Protein AF-A0A0N0BHP2-F1 (afdb_monomer)

Structure (mmCIF, N/CA/C/O backbone):
data_AF-A0A0N0BHP2-F1
#
_entry.id   AF-A0A0N0BHP2-F1
#
loop_
_atom_site.group_PDB
_atom_site.id
_atom_site.type_symbol
_atom_site.label_atom_id
_atom_site.label_alt_id
_atom_site.label_comp_id
_atom_site.label_asym_id
_atom_site.label_entity_id
_atom_site.label_seq_id
_atom_site.pdbx_PDB_ins_code
_atom_site.Cartn_x
_atom_site.Cartn_y
_atom_site.Cartn_z
_atom_site.occupancy
_atom_site.B_iso_or_equiv
_atom_site.auth_seq_id
_atom_site.auth_comp_id
_atom_site.auth_asym_id
_atom_site.auth_atom_id
_atom_site.pdbx_PDB_model_num
ATOM 1 N N . MET A 1 1 ? -39.324 -0.320 45.277 1.00 46.53 1 MET A N 1
ATOM 2 C CA . MET A 1 1 ? -38.983 0.084 43.898 1.00 46.53 1 MET A CA 1
ATOM 3 C C . MET A 1 1 ? -37.977 -0.920 43.373 1.00 46.53 1 MET A C 1
ATOM 5 O O . MET A 1 1 ? -36.853 -0.918 43.849 1.00 46.53 1 MET A O 1
ATOM 9 N N . SER A 1 2 ? -38.407 -1.841 42.512 1.00 38.22 2 SER A N 1
ATOM 10 C CA . SER A 1 2 ? -37.556 -2.924 42.004 1.00 38.22 2 SER A CA 1
ATOM 11 C C . SER A 1 2 ? -37.017 -2.527 40.635 1.00 38.22 2 SER A C 1
ATOM 13 O O . SER A 1 2 ? -37.785 -2.382 39.688 1.00 38.22 2 SER A O 1
ATOM 15 N N . THR A 1 3 ? -35.711 -2.295 40.538 1.00 45.88 3 THR A N 1
ATOM 16 C CA . THR A 1 3 ? -35.029 -1.996 39.276 1.00 45.88 3 THR A CA 1
ATOM 17 C C . THR A 1 3 ? -34.785 -3.290 38.509 1.00 45.88 3 THR A C 1
ATOM 19 O O . THR A 1 3 ? -34.038 -4.155 38.959 1.00 45.88 3 THR A O 1
ATOM 22 N N . SER A 1 4 ? -35.441 -3.415 37.357 1.00 55.28 4 SER A N 1
ATOM 23 C CA . SER A 1 4 ? -35.244 -4.500 36.395 1.00 55.28 4 SER A CA 1
ATOM 24 C C . SER A 1 4 ? -33.872 -4.357 35.730 1.00 55.28 4 SER A C 1
ATOM 26 O O . SER A 1 4 ? -33.607 -3.332 35.103 1.00 55.28 4 SER A O 1
ATOM 28 N N . LEU A 1 5 ? -33.005 -5.368 35.848 1.00 60.69 5 LEU A N 1
ATOM 29 C CA . LEU A 1 5 ? -31.793 -5.464 35.030 1.00 60.69 5 LEU A CA 1
ATOM 30 C C . LEU A 1 5 ? -32.212 -5.803 33.596 1.00 60.69 5 LEU A C 1
ATOM 32 O O . LEU A 1 5 ? -32.784 -6.862 33.352 1.00 60.69 5 LEU A O 1
ATOM 36 N N . ALA A 1 6 ? -31.928 -4.909 32.653 1.00 62.94 6 ALA A N 1
ATOM 37 C CA . ALA A 1 6 ? -31.970 -5.238 31.239 1.00 62.94 6 ALA A CA 1
ATOM 38 C C . ALA A 1 6 ? -30.771 -6.147 30.924 1.00 62.94 6 ALA A C 1
ATOM 40 O O . ALA A 1 6 ? -29.621 -5.710 30.949 1.00 62.94 6 ALA A O 1
ATOM 41 N N . THR A 1 7 ? -31.032 -7.425 30.671 1.00 54.75 7 THR A N 1
ATOM 42 C CA . THR A 1 7 ? -30.068 -8.353 30.080 1.00 54.75 7 THR A CA 1
ATOM 43 C C . THR A 1 7 ? -29.845 -7.940 28.627 1.00 54.75 7 THR A C 1
ATOM 45 O O . THR A 1 7 ? -30.691 -8.187 27.772 1.00 54.75 7 THR A O 1
ATOM 48 N N . SER A 1 8 ? -28.721 -7.283 28.338 1.00 65.94 8 SER A N 1
ATOM 49 C CA . SER A 1 8 ? -28.250 -7.115 26.962 1.00 65.94 8 SER A CA 1
ATOM 50 C C . SER A 1 8 ? -27.896 -8.496 26.412 1.00 65.94 8 SER A C 1
ATOM 52 O O . SER A 1 8 ? -26.842 -9.039 26.737 1.00 65.94 8 SER A O 1
ATOM 54 N N . GLU A 1 9 ? -28.790 -9.097 25.627 1.00 60.50 9 GLU A N 1
ATOM 55 C CA . GLU A 1 9 ? -28.478 -10.316 24.884 1.00 60.50 9 GLU A CA 1
ATOM 56 C C . GLU A 1 9 ? -27.410 -10.002 23.832 1.00 60.50 9 GLU A C 1
ATOM 58 O O . GLU A 1 9 ? -27.657 -9.354 22.814 1.00 60.50 9 GLU A O 1
ATOM 63 N N . THR A 1 10 ? -26.185 -10.444 24.102 1.00 66.50 10 THR A N 1
ATOM 64 C CA . THR A 1 10 ? -25.073 -10.384 23.157 1.00 66.50 10 THR A CA 1
ATOM 65 C C . THR A 1 10 ? -25.355 -11.375 22.030 1.00 66.50 10 THR A C 1
ATOM 67 O O . THR A 1 10 ? -25.177 -12.581 22.201 1.00 66.50 10 THR A O 1
ATOM 70 N N . LEU A 1 11 ? -25.812 -10.883 20.874 1.00 71.38 11 LEU A N 1
ATOM 71 C CA . LEU A 1 11 ? -25.945 -11.711 19.675 1.00 71.38 11 LEU A CA 1
ATOM 72 C C . LEU A 1 11 ? -24.597 -12.390 19.368 1.00 71.38 11 LEU A C 1
ATOM 74 O O . LEU A 1 11 ? -23.550 -11.746 19.507 1.00 71.38 11 LEU A O 1
ATOM 78 N N . PRO A 1 12 ? -24.590 -13.670 18.952 1.00 71.75 12 PRO A N 1
ATOM 79 C CA . PRO A 1 12 ? -23.358 -14.367 18.617 1.00 71.75 12 PRO A CA 1
ATOM 80 C C . PRO A 1 12 ? -22.611 -13.591 1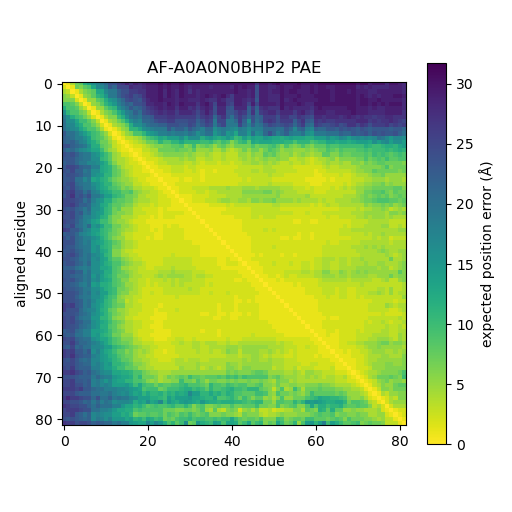7.528 1.00 71.75 12 PRO A C 1
ATOM 82 O O . PRO A 1 12 ? -23.085 -13.443 16.402 1.00 71.75 12 PRO A O 1
ATOM 85 N N . SER A 1 13 ? -21.437 -13.066 17.887 1.00 78.81 13 SER A N 1
ATOM 86 C CA . SER A 1 13 ? -20.568 -12.335 16.970 1.00 78.81 13 SER A CA 1
ATOM 87 C C . SER A 1 13 ? -20.062 -13.297 15.896 1.00 78.81 13 SER A C 1
ATOM 89 O O . SER A 1 13 ? -19.228 -14.166 16.160 1.00 78.81 13 SER A O 1
ATOM 91 N N . ILE A 1 14 ? -20.591 -13.164 14.679 1.00 83.69 14 ILE A N 1
ATOM 92 C CA . ILE A 1 14 ? -20.068 -13.870 13.510 1.00 83.69 14 ILE A CA 1
ATOM 93 C C . ILE A 1 14 ? -18.658 -13.337 13.255 1.00 83.69 14 ILE A C 1
ATOM 95 O O . ILE A 1 14 ? -18.471 -12.164 12.932 1.00 83.69 14 ILE A O 1
ATOM 99 N N . ARG A 1 15 ? -17.652 -14.202 13.408 1.00 82.31 15 ARG A N 1
ATOM 100 C CA . ARG A 1 15 ? -16.266 -13.861 13.077 1.00 82.31 15 ARG A CA 1
ATOM 101 C C . ARG A 1 15 ? -16.059 -14.017 11.581 1.00 82.31 15 ARG A C 1
ATOM 103 O O . ARG A 1 15 ? -15.978 -15.132 11.073 1.00 82.31 15 ARG A O 1
ATOM 110 N N . LEU A 1 16 ? -15.995 -12.886 10.890 1.00 86.00 16 LEU A N 1
ATOM 111 C CA . LEU A 1 16 ? -15.655 -12.844 9.475 1.00 86.00 16 LEU A CA 1
ATOM 112 C C . LEU A 1 16 ? -14.142 -13.041 9.285 1.00 86.00 16 LEU A C 1
ATOM 114 O O . LEU A 1 16 ? -13.360 -12.650 10.158 1.00 86.00 16 LEU A O 1
ATOM 118 N N . PRO A 1 17 ? -13.710 -13.631 8.157 1.00 86.81 17 PRO A N 1
ATOM 119 C CA . PRO A 1 17 ? -12.304 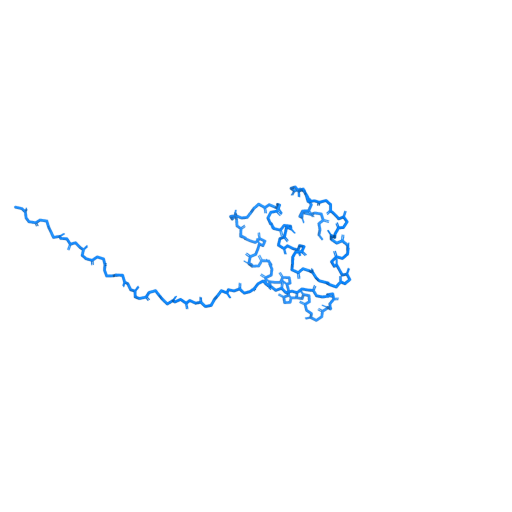-13.644 7.782 1.00 86.81 17 PRO A CA 1
ATOM 120 C C . PRO A 1 17 ? -11.746 -12.221 7.701 1.00 86.81 17 PRO A C 1
ATOM 122 O O . PRO A 1 17 ? -12.437 -11.296 7.273 1.00 86.81 17 PRO A O 1
ATOM 125 N N . ALA A 1 18 ? -10.480 -12.055 8.079 1.00 88.00 18 ALA A N 1
ATOM 126 C CA . ALA A 1 18 ? -9.786 -10.792 7.877 1.00 88.00 18 ALA A CA 1
ATOM 127 C C . ALA A 1 18 ? -9.665 -10.502 6.374 1.00 88.00 18 ALA A C 1
ATOM 129 O O . ALA A 1 18 ? -9.299 -11.380 5.590 1.00 88.00 18 ALA A O 1
ATOM 130 N N . ILE A 1 19 ? -9.954 -9.263 5.981 1.00 89.56 19 ILE A N 1
ATOM 131 C CA . ILE A 1 19 ? -9.746 -8.817 4.605 1.00 89.56 19 ILE A CA 1
ATOM 132 C C . ILE A 1 19 ? -8.238 -8.695 4.378 1.00 89.56 19 ILE A C 1
ATOM 134 O O . ILE A 1 19 ? -7.544 -7.998 5.118 1.00 89.56 19 ILE A O 1
ATOM 138 N N . ALA A 1 20 ? -7.729 -9.387 3.361 1.00 90.25 20 ALA A N 1
ATOM 139 C CA . ALA A 1 20 ? -6.333 -9.277 2.966 1.00 90.25 20 ALA A CA 1
ATOM 140 C C . ALA A 1 20 ? -6.105 -8.004 2.143 1.00 90.25 20 ALA A C 1
ATOM 142 O O . ALA A 1 20 ? -6.920 -7.641 1.295 1.00 90.25 20 ALA A O 1
ATOM 143 N N . LEU A 1 21 ? -4.962 -7.355 2.361 1.00 92.50 21 LEU A N 1
ATOM 144 C CA . LEU A 1 21 ? -4.527 -6.247 1.519 1.00 92.50 21 LEU A CA 1
ATOM 145 C C . LEU A 1 21 ? -4.245 -6.734 0.089 1.00 92.50 21 LEU A C 1
ATOM 147 O O . LEU A 1 21 ? -3.580 -7.764 -0.075 1.00 92.50 21 LEU A O 1
ATOM 151 N N . PRO A 1 22 ? -4.707 -6.005 -0.945 1.00 93.75 22 PRO A N 1
ATOM 152 C CA . PRO A 1 22 ? -4.415 -6.354 -2.327 1.00 93.75 22 PRO A CA 1
ATOM 153 C C . PRO A 1 22 ? -2.913 -6.205 -2.591 1.00 93.75 22 PRO A C 1
ATOM 155 O O . PRO A 1 22 ? -2.241 -5.386 -1.966 1.00 93.75 22 PRO A O 1
ATOM 158 N N . GLN A 1 23 ? -2.386 -6.976 -3.539 1.00 95.56 23 GLN A N 1
ATOM 159 C CA . GLN A 1 23 ? -0.999 -6.852 -3.982 1.00 95.56 23 GLN A CA 1
ATOM 160 C C . GLN A 1 23 ? -0.943 -6.371 -5.425 1.00 95.56 23 GLN A C 1
ATOM 162 O O . GLN A 1 23 ? -1.784 -6.754 -6.236 1.00 95.56 23 GLN A O 1
ATOM 167 N N . PHE A 1 24 ? 0.062 -5.559 -5.741 1.00 96.31 24 PHE A N 1
ATOM 168 C CA . PHE A 1 24 ? 0.297 -5.070 -7.096 1.00 96.31 24 PHE A CA 1
ATOM 169 C C . PHE A 1 24 ? 1.688 -5.451 -7.573 1.00 96.31 24 PHE A C 1
ATOM 171 O O . PHE A 1 24 ? 2.678 -5.023 -6.979 1.00 96.31 24 PHE A O 1
ATOM 178 N N . HIS A 1 25 ? 1.770 -6.220 -8.657 1.00 95.62 25 HIS A N 1
ATOM 179 C CA . HIS A 1 25 ? 3.048 -6.680 -9.209 1.00 95.62 25 HIS A CA 1
ATOM 180 C C . HIS A 1 25 ? 3.495 -5.888 -10.446 1.00 95.62 25 HIS A C 1
ATOM 182 O O . HIS A 1 25 ? 4.566 -6.157 -10.989 1.00 95.62 25 HIS A O 1
ATOM 188 N N . GLY A 1 26 ? 2.707 -4.897 -10.881 1.00 92.69 26 GLY A N 1
ATOM 189 C CA . GLY A 1 26 ? 3.013 -4.051 -12.041 1.00 92.69 26 GLY A CA 1
ATOM 190 C C . GLY A 1 26 ? 2.220 -4.372 -13.306 1.00 92.69 26 GLY A C 1
ATOM 191 O O . GLY A 1 26 ? 2.454 -3.745 -14.335 1.00 92.69 26 GLY A O 1
ATOM 192 N N . SER A 1 27 ? 1.284 -5.324 -13.259 1.00 94.19 27 SER A N 1
ATOM 193 C CA . SER A 1 27 ? 0.432 -5.655 -14.406 1.00 94.19 27 SER A CA 1
ATOM 194 C C . SER A 1 27 ? -0.741 -4.682 -14.539 1.00 94.19 27 SER A C 1
ATOM 196 O O . SER A 1 27 ? -1.475 -4.448 -13.581 1.00 94.19 27 SER A O 1
ATOM 198 N N . LEU A 1 28 ? -0.994 -4.179 -15.751 1.00 90.25 28 LEU A N 1
ATOM 199 C CA . LEU A 1 28 ? -2.155 -3.320 -16.027 1.00 90.25 28 LEU A CA 1
ATOM 200 C C . LEU A 1 28 ? -3.494 -4.007 -15.721 1.00 90.25 28 LEU A C 1
ATOM 202 O O . LEU A 1 28 ? -4.438 -3.340 -15.310 1.00 90.25 28 LEU A O 1
ATOM 206 N N . GLY A 1 29 ? -3.570 -5.333 -15.876 1.00 93.25 29 GLY A N 1
ATOM 207 C CA . GLY A 1 29 ? -4.775 -6.097 -15.540 1.00 93.25 29 GLY A CA 1
ATOM 208 C C . GLY A 1 29 ? -5.081 -6.114 -14.039 1.00 93.25 29 GLY A C 1
ATOM 209 O O . GLY A 1 29 ? -6.241 -6.204 -13.652 1.00 93.25 29 GLY A O 1
ATOM 210 N N . GLU A 1 30 ? -4.058 -5.976 -13.192 1.00 92.75 30 GLU A N 1
ATOM 211 C CA . GLU A 1 30 ? -4.202 -5.923 -11.731 1.00 92.75 30 GLU A CA 1
ATOM 212 C C . GLU A 1 30 ? -4.479 -4.504 -11.228 1.00 92.75 30 GLU A C 1
ATOM 214 O O . GLU A 1 30 ? -5.027 -4.334 -10.139 1.00 92.75 30 GLU A O 1
ATOM 219 N N . TRP A 1 31 ? -4.101 -3.485 -12.007 1.00 94.06 31 TRP A N 1
ATOM 220 C CA . TRP A 1 31 ? -4.071 -2.096 -11.556 1.00 94.06 31 TRP A CA 1
ATOM 221 C C . TRP A 1 31 ? -5.427 -1.598 -11.058 1.00 94.06 31 TRP A C 1
ATOM 223 O O . TRP A 1 31 ? -5.507 -1.049 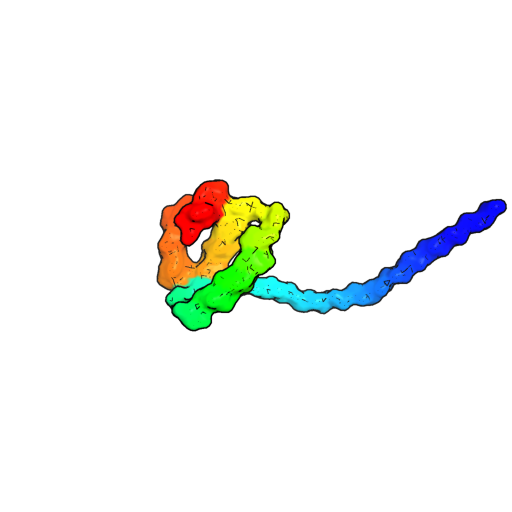-9.962 1.00 94.06 31 TRP A O 1
ATOM 233 N N . PHE A 1 32 ? -6.497 -1.813 -11.828 1.00 94.25 32 PHE A N 1
ATOM 234 C CA . PHE A 1 32 ? -7.828 -1.331 -11.453 1.00 94.25 32 PHE A CA 1
ATOM 235 C C . PHE A 1 32 ? -8.315 -1.966 -10.150 1.00 94.25 32 PHE A C 1
ATOM 237 O O . PHE A 1 32 ? -8.727 -1.257 -9.236 1.00 94.25 32 PHE A O 1
ATOM 244 N N . TYR A 1 33 ? -8.187 -3.291 -10.032 1.00 94.62 33 TYR A N 1
ATOM 245 C CA . TYR A 1 33 ? -8.574 -4.012 -8.823 1.00 94.62 33 TYR A CA 1
ATOM 246 C C . TYR A 1 33 ? -7.753 -3.572 -7.607 1.00 94.62 33 TYR A C 1
ATOM 248 O O . TYR A 1 33 ? -8.316 -3.313 -6.541 1.00 94.62 33 TYR A O 1
ATOM 256 N N . PHE A 1 34 ? -6.431 -3.472 -7.766 1.00 96.56 34 PHE A N 1
ATOM 257 C CA . PHE A 1 34 ? -5.539 -3.024 -6.706 1.00 96.56 34 PHE A CA 1
ATOM 258 C C . PHE A 1 34 ? -5.901 -1.617 -6.240 1.00 96.56 34 PHE A C 1
ATOM 260 O O . PHE A 1 34 ? -6.105 -1.419 -5.045 1.00 96.56 34 PHE A O 1
ATOM 267 N N . ARG A 1 35 ? -6.012 -0.665 -7.173 1.00 95.06 35 ARG A N 1
ATOM 268 C CA . ARG A 1 35 ? -6.313 0.735 -6.877 1.00 95.06 35 ARG A CA 1
ATOM 269 C C . ARG A 1 35 ? -7.626 0.855 -6.117 1.00 95.06 35 ARG A C 1
ATOM 271 O O . ARG A 1 35 ? -7.641 1.453 -5.050 1.00 95.06 35 ARG A O 1
ATOM 278 N N . ASP A 1 36 ? -8.702 0.265 -6.632 1.00 95.38 36 ASP A N 1
ATOM 279 C CA . ASP A 1 36 ? -10.035 0.408 -6.039 1.00 95.38 36 ASP A CA 1
ATOM 280 C C . ASP A 1 36 ? -10.111 -0.267 -4.657 1.00 95.38 36 ASP A C 1
ATOM 282 O O . ASP A 1 3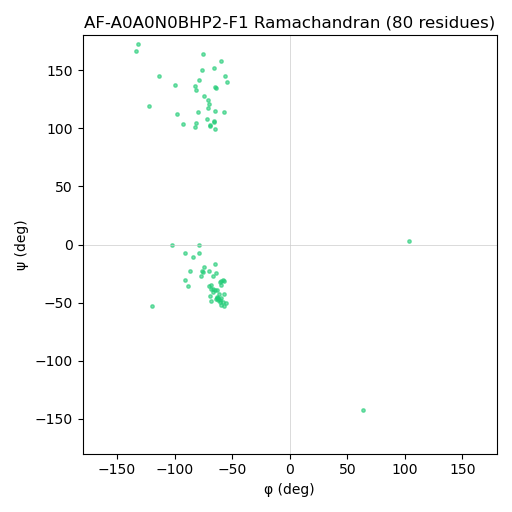6 ? -10.686 0.279 -3.712 1.00 95.38 36 ASP A O 1
ATOM 286 N N . SER A 1 37 ? -9.458 -1.423 -4.501 1.00 96.00 37 SER A N 1
ATOM 287 C CA . SER A 1 37 ? -9.384 -2.123 -3.215 1.00 96.00 37 SER A CA 1
ATOM 288 C C . SER A 1 37 ? -8.546 -1.345 -2.198 1.00 96.00 37 SER A C 1
ATOM 290 O O . SER A 1 37 ? -8.995 -1.117 -1.076 1.00 96.00 37 SER A O 1
ATOM 292 N N . PHE A 1 38 ? -7.348 -0.895 -2.579 1.00 95.75 38 PHE A N 1
ATOM 293 C CA . PHE A 1 38 ? -6.440 -0.152 -1.704 1.00 95.75 38 PHE A CA 1
ATOM 294 C C . PHE A 1 38 ? -7.032 1.206 -1.295 1.00 95.75 38 PHE A C 1
ATOM 296 O O . PHE A 1 38 ? -6.942 1.596 -0.131 1.00 95.75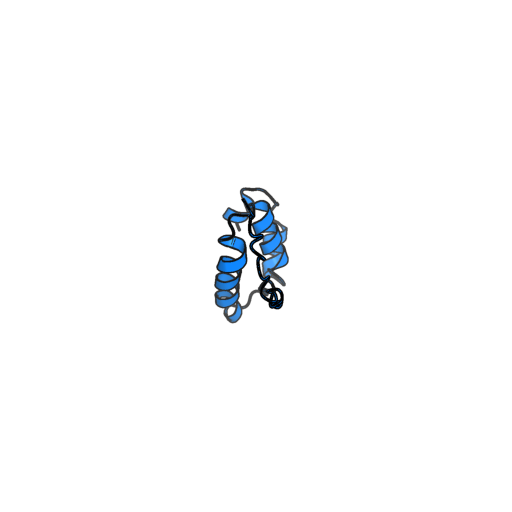 38 PHE A O 1
ATOM 303 N N . GLU A 1 39 ? -7.712 1.881 -2.222 1.00 95.00 39 GLU A N 1
ATOM 304 C CA . GLU A 1 39 ? -8.484 3.099 -1.975 1.00 95.00 39 GLU A CA 1
ATOM 305 C C . GLU A 1 39 ? -9.521 2.887 -0.863 1.00 95.00 39 GLU A C 1
ATOM 307 O O . GLU A 1 39 ? -9.574 3.650 0.103 1.00 95.00 39 GLU A O 1
ATOM 312 N N . SER A 1 40 ? -10.322 1.821 -0.970 1.00 95.38 40 SER A N 1
ATOM 313 C CA . SER A 1 40 ? -11.390 1.534 -0.006 1.00 95.38 40 SER A CA 1
ATOM 314 C C . SER A 1 40 ? -10.880 1.102 1.373 1.00 95.38 40 SER A C 1
ATOM 316 O O . SER A 1 40 ? -11.487 1.454 2.382 1.00 95.38 40 SER A O 1
ATOM 318 N N . LEU A 1 41 ? -9.772 0.354 1.426 1.00 94.94 41 LEU A N 1
ATOM 319 C CA . LEU A 1 41 ? -9.260 -0.244 2.662 1.00 94.94 41 LEU A CA 1
ATOM 320 C C . LEU A 1 41 ? -8.307 0.679 3.426 1.00 94.94 41 LEU A C 1
ATOM 322 O O . LEU A 1 41 ? -8.292 0.655 4.657 1.00 94.94 41 LEU A O 1
ATOM 326 N N . ILE A 1 42 ? -7.496 1.459 2.706 1.00 95.06 42 ILE A N 1
ATOM 327 C CA . ILE A 1 42 ? -6.379 2.220 3.278 1.00 95.06 42 ILE A CA 1
ATOM 328 C C . ILE A 1 42 ? -6.545 3.716 3.056 1.00 95.06 42 ILE A C 1
ATOM 330 O O . ILE A 1 42 ? -6.488 4.470 4.028 1.00 95.06 42 ILE A O 1
ATOM 334 N N . ASN A 1 43 ? -6.769 4.164 1.817 1.00 91.75 43 ASN A N 1
ATOM 335 C CA . ASN A 1 43 ? -6.765 5.603 1.540 1.00 91.75 43 ASN A CA 1
ATOM 336 C C . ASN A 1 43 ? -7.905 6.324 2.277 1.00 91.75 43 ASN A C 1
ATOM 338 O O . ASN A 1 43 ? -7.677 7.300 2.987 1.00 91.75 43 ASN A O 1
ATOM 342 N N . ARG A 1 44 ? -9.119 5.768 2.215 1.00 93.31 44 ARG A N 1
ATOM 343 C CA . ARG A 1 44 ? -10.315 6.326 2.874 1.00 93.31 44 ARG A CA 1
ATOM 344 C C . ARG A 1 44 ? -10.408 6.039 4.372 1.00 93.31 44 ARG A C 1
ATOM 346 O O . ARG A 1 44 ? -11.378 6.439 5.009 1.00 93.31 44 ARG A O 1
ATOM 353 N N . ASN A 1 45 ? -9.439 5.330 4.945 1.00 93.19 45 ASN A N 1
ATOM 354 C CA . ASN A 1 45 ? -9.437 5.043 6.370 1.00 93.19 45 ASN A CA 1
ATOM 355 C C . ASN A 1 45 ? -8.869 6.243 7.141 1.00 93.19 45 ASN A C 1
ATOM 357 O O . ASN A 1 45 ? -7.655 6.431 7.204 1.00 93.19 45 ASN A O 1
ATOM 361 N N . GLU A 1 46 ? -9.749 7.048 7.735 1.00 93.31 46 GLU A N 1
ATOM 362 C CA . GLU A 1 46 ? -9.393 8.253 8.503 1.00 93.31 46 GLU A CA 1
ATOM 363 C C . GLU A 1 46 ? -8.589 7.956 9.779 1.00 93.31 46 GLU A C 1
ATOM 365 O O . GLU A 1 46 ? -7.942 8.847 10.319 1.00 93.31 46 GLU A O 1
ATOM 370 N N . SER A 1 47 ? -8.583 6.703 10.249 1.00 95.25 47 SER A N 1
ATOM 371 C CA . SER A 1 47 ? -7.796 6.295 11.422 1.00 95.25 47 SER A CA 1
ATOM 372 C C . SER A 1 47 ? -6.312 6.071 11.110 1.00 95.25 47 SER A C 1
ATOM 374 O O . SER A 1 47 ? -5.533 5.832 12.029 1.00 95.25 47 SER A O 1
ATOM 376 N N . LEU A 1 48 ? -5.917 6.108 9.834 1.00 93.38 48 LEU A N 1
ATOM 377 C CA . LEU A 1 48 ? -4.529 5.949 9.405 1.00 93.38 48 LEU A CA 1
ATOM 378 C C . LEU A 1 48 ? -3.892 7.310 9.126 1.00 93.38 48 LEU A C 1
ATOM 380 O O . LEU A 1 48 ? -4.493 8.167 8.474 1.00 93.38 48 LEU A O 1
ATOM 384 N N . SER A 1 49 ? -2.651 7.494 9.573 1.00 92.88 49 SER A N 1
ATOM 385 C CA . SER A 1 49 ? -1.833 8.631 9.144 1.00 92.88 49 SER A CA 1
ATOM 386 C C . SER A 1 49 ? -1.312 8.421 7.718 1.00 92.88 49 SER A C 1
ATOM 388 O O . SER A 1 49 ? -1.285 7.296 7.213 1.00 92.88 49 SER A O 1
ATOM 390 N N . ASN A 1 50 ? -0.833 9.481 7.063 1.00 90.38 50 ASN A N 1
ATOM 391 C CA . ASN A 1 50 ? -0.187 9.349 5.752 1.00 90.38 50 ASN A CA 1
ATOM 392 C C . ASN A 1 50 ? 1.050 8.443 5.810 1.00 90.38 50 ASN A C 1
ATOM 394 O O . ASN A 1 50 ? 1.297 7.669 4.886 1.00 90.38 50 ASN A O 1
ATOM 398 N N . ILE A 1 51 ? 1.782 8.475 6.926 1.00 91.81 51 ILE A N 1
ATOM 399 C CA . ILE A 1 51 ? 2.908 7.572 7.181 1.00 91.81 51 ILE A CA 1
ATOM 400 C C . ILE A 1 51 ? 2.433 6.112 7.181 1.00 91.81 51 ILE A C 1
ATOM 402 O O . ILE A 1 51 ? 3.023 5.278 6.488 1.00 91.81 51 ILE A O 1
ATOM 406 N N . ASP A 1 52 ? 1.340 5.801 7.884 1.00 93.00 52 ASP A N 1
ATOM 407 C CA . ASP A 1 52 ? 0.777 4.445 7.915 1.00 93.00 52 ASP A CA 1
ATOM 408 C C . ASP A 1 52 ? 0.306 4.007 6.526 1.00 93.00 52 ASP A C 1
ATOM 410 O O . ASP A 1 52 ? 0.649 2.913 6.068 1.00 93.00 52 ASP A O 1
ATOM 414 N N . ARG A 1 53 ? -0.422 4.876 5.810 1.00 93.88 53 ARG A N 1
ATOM 415 C CA . ARG A 1 53 ? -0.870 4.609 4.433 1.00 93.88 53 ARG A CA 1
ATOM 416 C C . ARG A 1 53 ? 0.310 4.310 3.511 1.00 93.88 53 ARG A C 1
ATOM 418 O O . ARG A 1 53 ? 0.255 3.355 2.733 1.00 93.88 53 ARG A O 1
ATOM 425 N N . PHE A 1 54 ? 1.399 5.066 3.631 1.00 93.12 54 PHE A N 1
ATOM 426 C CA . PHE A 1 54 ? 2.599 4.853 2.830 1.00 93.12 54 PHE A CA 1
ATOM 427 C C . PHE A 1 54 ? 3.323 3.550 3.187 1.00 93.12 54 PHE A C 1
ATOM 429 O O . PHE A 1 54 ? 3.780 2.832 2.293 1.00 93.12 54 PHE A O 1
ATOM 436 N N . HIS A 1 55 ? 3.374 3.176 4.468 1.00 93.25 55 HIS A N 1
ATOM 437 C CA . HIS A 1 55 ? 3.867 1.859 4.874 1.00 93.25 55 HIS A CA 1
ATOM 438 C C . HIS A 1 55 ? 3.044 0.727 4.256 1.00 93.25 55 HIS A C 1
ATOM 440 O O . HIS A 1 55 ? 3.624 -0.206 3.687 1.00 93.25 55 HIS A O 1
ATOM 446 N N . TYR A 1 56 ? 1.714 0.826 4.295 1.00 95.00 56 TYR A N 1
ATOM 447 C CA . TYR A 1 56 ? 0.845 -0.150 3.643 1.00 95.00 56 TYR A CA 1
ATOM 448 C C . TYR A 1 56 ? 1.075 -0.193 2.135 1.00 95.00 56 TYR A C 1
ATOM 450 O O . TYR A 1 56 ? 1.206 -1.289 1.590 1.00 95.00 56 TYR A O 1
ATOM 458 N N . LEU A 1 57 ? 1.228 0.956 1.473 1.00 93.81 57 LEU A N 1
ATOM 459 C CA . LEU A 1 57 ? 1.488 1.029 0.034 1.00 93.81 57 LEU A CA 1
ATOM 460 C C . LEU A 1 57 ? 2.796 0.314 -0.330 1.00 93.81 57 LEU A C 1
ATOM 462 O O . LEU A 1 57 ? 2.799 -0.577 -1.181 1.00 93.81 57 LEU A O 1
ATOM 466 N N . LYS A 1 58 ? 3.894 0.605 0.381 1.00 92.94 58 LYS A N 1
ATOM 467 C CA . LYS A 1 58 ? 5.185 -0.090 0.197 1.00 92.94 58 LYS A CA 1
ATOM 468 C C . LYS A 1 58 ? 5.081 -1.592 0.470 1.00 92.94 58 LYS A C 1
ATOM 470 O O . LYS A 1 58 ? 5.793 -2.381 -0.148 1.00 92.94 58 LYS A O 1
ATOM 475 N N . SER A 1 59 ? 4.216 -1.999 1.399 1.00 93.44 59 SER A N 1
ATOM 476 C CA . SER A 1 59 ? 3.980 -3.412 1.716 1.00 93.44 59 SER A CA 1
ATOM 477 C C . SER A 1 59 ? 3.106 -4.127 0.680 1.00 93.44 59 SER A C 1
ATOM 479 O O . SER A 1 59 ? 3.240 -5.338 0.519 1.00 93.44 59 SER A O 1
ATOM 481 N N . ALA A 1 60 ? 2.238 -3.405 -0.023 1.00 95.31 60 ALA A N 1
ATOM 482 C CA . ALA A 1 60 ? 1.264 -3.954 -0.957 1.00 95.31 60 ALA A CA 1
ATOM 483 C C . ALA A 1 60 ? 1.817 -4.028 -2.390 1.00 95.31 60 ALA A C 1
ATOM 485 O O . ALA A 1 60 ? 1.506 -4.950 -3.144 1.00 95.31 60 ALA A O 1
ATOM 486 N N . VAL A 1 61 ? 2.709 -3.108 -2.754 1.00 95.25 61 VAL A N 1
ATOM 487 C CA . VAL A 1 61 ? 3.387 -3.110 -4.052 1.00 95.25 61 VAL A CA 1
ATOM 488 C C . VAL A 1 61 ? 4.587 -4.066 -4.039 1.00 95.25 61 VAL A C 1
ATOM 490 O O . VAL A 1 61 ? 5.363 -4.133 -3.081 1.00 95.25 61 VAL A O 1
ATOM 493 N N . LYS A 1 62 ? 4.731 -4.845 -5.110 1.00 94.69 62 LYS A N 1
ATOM 494 C CA . LYS A 1 62 ? 5.720 -5.916 -5.292 1.00 94.69 62 LYS A CA 1
ATOM 495 C C . LYS A 1 62 ? 6.419 -5.788 -6.641 1.00 94.69 62 LYS A C 1
ATOM 497 O O . LYS A 1 62 ? 6.053 -4.962 -7.467 1.00 94.69 62 LYS A O 1
ATOM 502 N N . GLY A 1 63 ? 7.444 -6.613 -6.852 1.00 91.62 63 GLY A N 1
ATOM 503 C CA . GLY A 1 63 ? 8.156 -6.688 -8.128 1.00 91.62 63 GLY A CA 1
ATOM 504 C C . GLY A 1 63 ? 8.880 -5.391 -8.496 1.00 91.62 63 GLY A C 1
ATOM 505 O O . GLY A 1 63 ? 9.449 -4.718 -7.634 1.00 91.62 63 GLY A O 1
ATOM 506 N N . GLU A 1 64 ? 8.873 -5.062 -9.786 1.00 90.25 64 GLU A N 1
ATOM 507 C CA . GLU A 1 64 ? 9.559 -3.883 -10.324 1.00 90.25 64 GLU A CA 1
ATOM 508 C C . GLU A 1 64 ? 9.003 -2.554 -9.773 1.00 90.25 64 GLU A C 1
ATOM 510 O O . GLU A 1 64 ? 9.807 -1.743 -9.305 1.00 90.25 64 GLU A O 1
ATOM 515 N N . PRO A 1 65 ? 7.672 -2.331 -9.688 1.00 89.50 65 PRO A N 1
ATOM 516 C CA . PRO A 1 65 ? 7.126 -1.090 -9.126 1.00 89.50 65 PRO A CA 1
ATOM 517 C C . PRO A 1 65 ? 7.562 -0.808 -7.681 1.00 89.50 65 PRO A C 1
ATOM 519 O O . PRO A 1 65 ? 7.736 0.346 -7.289 1.00 89.50 65 PRO A O 1
ATOM 522 N N . ALA A 1 66 ? 7.810 -1.850 -6.881 1.00 92.12 66 ALA A N 1
ATOM 523 C CA . ALA A 1 66 ? 8.255 -1.683 -5.498 1.00 92.12 66 ALA A CA 1
ATOM 524 C C . ALA A 1 66 ? 9.634 -1.011 -5.396 1.00 92.12 66 ALA A C 1
ATOM 526 O O . ALA A 1 66 ? 9.946 -0.390 -4.377 1.00 92.12 66 ALA A O 1
ATOM 527 N N . ARG A 1 67 ? 10.471 -1.109 -6.439 1.00 89.38 67 ARG A N 1
ATOM 528 C CA . ARG A 1 67 ? 11.795 -0.471 -6.467 1.00 89.38 67 ARG A CA 1
ATOM 529 C C . ARG A 1 67 ? 11.684 1.049 -6.496 1.00 89.38 67 ARG A C 1
ATOM 531 O O . ARG A 1 67 ? 12.408 1.700 -5.747 1.00 89.38 67 ARG A O 1
ATOM 538 N N . ALA A 1 68 ? 10.739 1.587 -7.269 1.00 85.88 68 ALA A N 1
ATOM 539 C CA . ALA A 1 68 ? 10.465 3.023 -7.329 1.00 85.88 68 ALA A CA 1
ATOM 540 C C . ALA A 1 68 ? 9.983 3.569 -5.973 1.00 85.88 68 ALA A C 1
ATOM 542 O O . ALA A 1 68 ? 10.413 4.627 -5.526 1.00 85.88 68 ALA A O 1
ATOM 543 N N . LEU A 1 69 ? 9.159 2.801 -5.255 1.00 85.44 69 LEU A N 1
ATOM 544 C CA . LEU A 1 69 ? 8.675 3.191 -3.926 1.00 85.44 69 LEU A CA 1
ATOM 545 C C . LEU A 1 69 ? 9.732 3.042 -2.823 1.00 85.44 69 LEU A C 1
ATOM 547 O O . LEU A 1 69 ? 9.651 3.685 -1.772 1.00 85.44 69 LEU A O 1
ATOM 551 N N . LYS A 1 70 ? 10.734 2.178 -3.017 1.00 82.69 70 LYS A N 1
ATOM 552 C CA . LYS A 1 70 ? 11.795 1.957 -2.027 1.00 82.69 70 LYS A CA 1
ATOM 553 C C . LYS A 1 70 ? 12.707 3.174 -1.890 1.00 82.69 70 LYS A C 1
ATOM 555 O O . LYS A 1 70 ? 13.157 3.443 -0.779 1.00 82.69 70 LYS A O 1
ATOM 560 N N . THR A 1 71 ? 12.957 3.889 -2.985 1.00 83.00 71 THR A N 1
ATOM 561 C CA . THR A 1 71 ? 13.812 5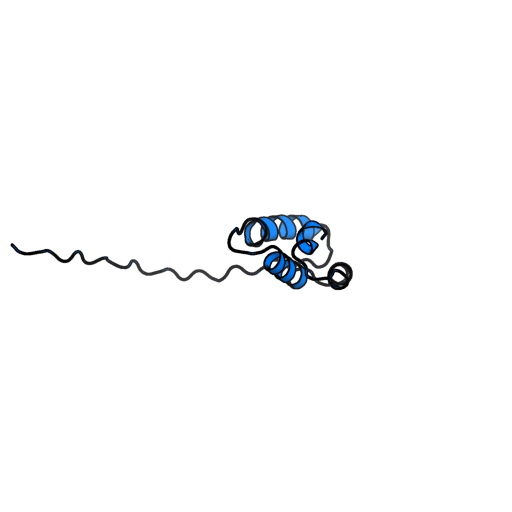.086 -3.005 1.00 83.00 71 THR A CA 1
ATOM 562 C C . THR A 1 71 ? 13.144 6.309 -2.392 1.00 83.00 71 THR A C 1
ATOM 564 O O . THR A 1 71 ? 13.840 7.243 -2.006 1.00 83.00 71 THR A O 1
ATOM 567 N N . LEU A 1 72 ? 11.815 6.303 -2.274 1.00 83.75 72 LEU A N 1
ATOM 568 C CA . LEU A 1 72 ? 11.084 7.371 -1.610 1.00 83.75 72 LEU A CA 1
ATOM 569 C C . LEU A 1 72 ? 11.260 7.266 -0.083 1.00 83.75 72 LEU A C 1
ATOM 571 O O . LEU A 1 72 ? 11.035 6.181 0.487 1.00 83.75 72 LEU A O 1
ATOM 575 N N . PRO A 1 73 ? 11.664 8.363 0.589 1.00 78.62 73 PRO A N 1
ATOM 576 C CA . PRO A 1 73 ? 11.697 8.413 2.045 1.00 78.62 73 PRO A CA 1
ATOM 577 C C . PRO A 1 73 ? 10.289 8.178 2.600 1.00 78.62 73 PRO A C 1
ATOM 579 O O . PRO A 1 73 ? 9.306 8.331 1.894 1.00 78.62 73 PRO A O 1
ATOM 582 N N . VAL A 1 74 ? 10.179 7.749 3.855 1.00 75.94 74 VAL A N 1
ATOM 583 C CA . VAL A 1 74 ? 8.884 7.712 4.545 1.00 75.94 74 VAL A CA 1
ATOM 584 C C . VAL A 1 74 ? 8.753 9.030 5.300 1.00 75.94 74 VAL A C 1
ATOM 586 O O . VAL A 1 74 ? 9.408 9.227 6.320 1.00 75.94 74 VAL A O 1
ATOM 589 N N . SER A 1 75 ? 7.948 9.944 4.773 1.00 75.12 75 SER A N 1
ATOM 590 C CA . SER A 1 75 ? 7.535 11.184 5.436 1.00 75.12 75 SER A CA 1
ATOM 591 C C . SER A 1 75 ? 6.032 11.377 5.275 1.00 75.12 75 SER A C 1
ATOM 593 O O . SER A 1 75 ? 5.408 10.735 4.432 1.00 75.12 75 SER A O 1
ATOM 595 N N . ASP A 1 76 ? 5.459 12.301 6.043 1.00 72.50 76 ASP A N 1
ATOM 596 C CA . ASP A 1 76 ? 4.035 12.647 5.954 1.00 72.50 76 ASP A CA 1
ATOM 597 C C . ASP A 1 76 ? 3.616 13.094 4.537 1.00 72.50 76 ASP A C 1
ATOM 599 O O . ASP A 1 76 ? 2.523 12.790 4.073 1.00 72.50 76 ASP A O 1
ATOM 603 N N . SER A 1 77 ? 4.547 13.716 3.806 1.00 78.25 77 SER A N 1
ATOM 604 C CA . SER A 1 77 ? 4.394 14.131 2.406 1.00 78.25 77 SER A CA 1
ATOM 605 C C . SER A 1 77 ? 4.685 13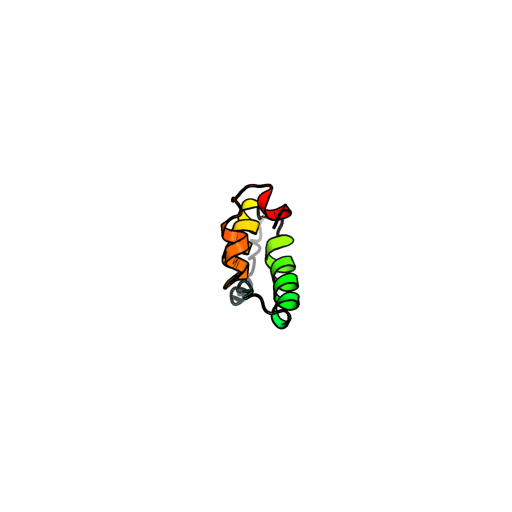.040 1.370 1.00 78.25 77 SER A C 1
ATOM 607 O O . SER A 1 77 ? 4.434 13.236 0.184 1.00 78.25 77 SER A O 1
ATOM 609 N N . SER A 1 78 ? 5.254 11.903 1.774 1.00 73.94 78 SER A N 1
ATOM 610 C CA . SER A 1 78 ? 5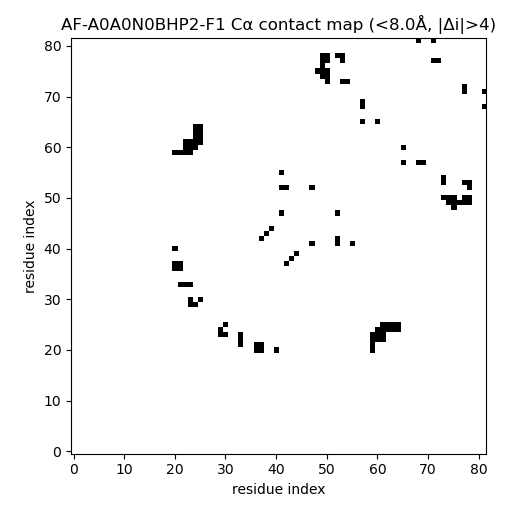.680 10.863 0.827 1.00 73.94 78 SER A CA 1
ATOM 611 C C . SER A 1 78 ? 4.517 10.046 0.281 1.00 73.94 78 SER A C 1
ATOM 613 O O . SER A 1 78 ? 4.649 9.471 -0.792 1.00 73.94 78 SER A O 1
ATOM 615 N N . TYR A 1 79 ? 3.386 10.008 0.994 1.00 75.69 79 TYR A N 1
ATOM 616 C CA . TYR A 1 79 ? 2.171 9.372 0.492 1.00 75.69 79 TYR A CA 1
ATOM 617 C C . TYR A 1 79 ? 1.560 10.158 -0.673 1.00 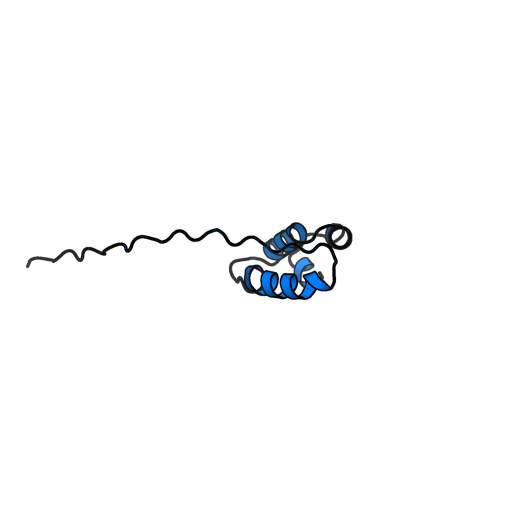75.69 79 TYR A C 1
ATOM 619 O O . TYR A 1 79 ? 1.241 9.565 -1.692 1.00 75.69 79 TYR A O 1
ATOM 627 N N . ASP A 1 80 ? 1.481 11.486 -0.557 1.00 78.25 80 ASP A N 1
ATOM 628 C CA . ASP A 1 80 ? 0.906 12.349 -1.599 1.00 78.25 80 ASP A CA 1
ATOM 629 C C . ASP A 1 80 ? 1.784 12.428 -2.861 1.00 78.25 80 ASP A C 1
ATOM 631 O O . ASP A 1 80 ? 1.306 12.762 -3.944 1.00 78.25 80 ASP A O 1
ATOM 635 N N . ALA A 1 81 ? 3.085 12.153 -2.716 1.00 71.50 81 ALA A N 1
ATOM 636 C CA . ALA A 1 81 ? 4.066 12.174 -3.799 1.00 71.50 81 ALA A CA 1
ATOM 637 C C . ALA A 1 81 ? 4.252 10.818 -4.511 1.00 71.50 81 ALA A C 1
ATOM 639 O O . ALA A 1 81 ? 5.005 10.761 -5.488 1.00 71.50 81 ALA A O 1
ATOM 640 N N . ALA A 1 82 ? 3.641 9.744 -4.002 1.00 66.38 82 ALA A N 1
ATOM 641 C CA . ALA A 1 82 ? 3.759 8.378 -4.520 1.00 66.38 82 ALA A CA 1
ATOM 642 C C . ALA A 1 82 ? 2.610 8.019 -5.470 1.00 66.38 82 ALA A C 1
ATOM 644 O O . ALA A 1 82 ? 2.893 7.284 -6.445 1.00 66.38 82 ALA A O 1
#

Organism: NCBI:txid166423

InterPro domains:
  IPR005312 Domain of unknown function DUF1759 [PF03564] (24-82)

Radius of gyration: 19.98 Å; Cα contacts (8 Å, |Δi|>4): 61; chains: 1; bounding box: 53×28×60 Å

pLDDT: mean 84.8, std 13.4, range [38.22, 96.56]

Foldseek 3Di:
DDDDDDDPPDDPDDDDDDDDQAAAAPDPVCVVVNVVRLCVPQVPPPVDQLLRSLVSVLVRYDHPVNVVSVPQDRDSCSSVVD

Sequence (82 aa):
MSTSLATSETLPSIRLPAIALPQFHGSLGEWFYFRDSFESLINRNESLSNIDRFHYLKSAVKGEPARALKTLPVSDSSYDAA

Solvent-accessible surface area (backbone atoms only — not comparable to full-atom values): 5242 Å² total; per-residue (Å²): 136,85,84,79,81,81,79,80,80,76,72,84,79,80,83,72,82,82,84,75,82,58,67,40,63,72,50,78,87,50,43,63,61,29,50,57,50,42,40,66,68,43,71,69,33,83,90,51,51,46,50,53,44,36,52,50,49,61,70,29,35,32,68,69,57,30,56,67,56,62,76,50,68,92,40,70,66,39,41,85,76,106

Secondary structure (DSSP, 8-state):
---------------PPPPPPP-B-S-HHHHHHHHHHHIIIIIT-TTS-HHHHHHHHHHHB-TTHHHHHHSS---TTTTTT-

Nearest PDB structures (foldseek):
  5a9e-assembly3_M  TM=5.812E-01  e=6.602E+00  Rous sarcoma virus
  6taq-assembly1_A  TM=3.860E-01  e=6.602E+00  Drosophila melanogaster

Mean predicted aligned error: 9.09 Å